Protein AF-A0A1F5RU85-F1 (afdb_monomer_lite)

Structure (mmCIF, N/CA/C/O backbone):
data_AF-A0A1F5RU85-F1
#
_entry.id   AF-A0A1F5RU85-F1
#
loop_
_atom_site.group_PDB
_atom_site.id
_atom_site.type_symbol
_atom_site.label_atom_id
_atom_site.label_alt_id
_atom_site.label_comp_id
_atom_site.label_asym_id
_atom_site.label_entity_id
_atom_site.label_seq_id
_atom_site.pdbx_PDB_ins_code
_atom_site.Cartn_x
_atom_site.Cartn_y
_atom_site.Cartn_z
_atom_site.occupancy
_atom_site.B_iso_or_equiv
_atom_site.auth_seq_id
_atom_site.auth_comp_id
_atom_site.auth_asym_id
_atom_site.auth_atom_id
_atom_site.pdbx_PDB_model_num
ATOM 1 N N . MET A 1 1 ? -5.938 -7.812 -24.903 1.00 64.25 1 MET A N 1
ATOM 2 C CA . MET A 1 1 ? -7.243 -7.364 -24.358 1.00 64.25 1 MET A CA 1
ATOM 3 C C . MET A 1 1 ? -7.534 -7.973 -22.987 1.00 64.25 1 MET A C 1
ATOM 5 O O . MET A 1 1 ? -7.753 -7.216 -22.052 1.00 64.25 1 MET A O 1
ATOM 9 N N . PHE A 1 2 ? -7.470 -9.304 -22.833 1.00 76.44 2 PHE A N 1
ATOM 10 C CA . PHE A 1 2 ? -7.681 -9.977 -21.540 1.00 76.44 2 PHE A CA 1
ATOM 11 C C . PHE A 1 2 ? -6.696 -9.520 -20.447 1.00 76.44 2 PHE A C 1
ATOM 13 O O . PHE A 1 2 ? -7.117 -9.164 -19.354 1.00 76.44 2 PHE A O 1
ATOM 20 N N . GLU A 1 3 ? -5.400 -9.417 -20.758 1.00 75.44 3 GLU A N 1
ATOM 21 C CA . GLU A 1 3 ? -4.391 -8.951 -19.791 1.00 75.44 3 GLU A CA 1
ATOM 22 C C . GLU A 1 3 ? -4.654 -7.514 -19.301 1.00 75.44 3 GLU A C 1
ATOM 24 O O . GLU A 1 3 ? -4.562 -7.224 -18.109 1.00 75.44 3 GLU A O 1
ATOM 29 N N . SER A 1 4 ? -5.040 -6.613 -20.209 1.00 78.94 4 SER A N 1
ATOM 30 C CA . SER A 1 4 ? -5.380 -5.223 -19.884 1.00 78.94 4 SER A CA 1
ATOM 31 C C . SER A 1 4 ? -6.606 -5.143 -18.972 1.00 78.94 4 SER A C 1
ATOM 33 O O . SER A 1 4 ? -6.593 -4.396 -17.997 1.00 78.94 4 SER A O 1
ATOM 35 N N . LEU A 1 5 ? -7.632 -5.957 -19.242 1.00 82.19 5 LEU A N 1
ATOM 36 C CA . LEU A 1 5 ? -8.813 -6.088 -18.385 1.00 82.19 5 LEU A CA 1
ATOM 37 C C . LEU A 1 5 ? -8.436 -6.586 -16.986 1.00 82.19 5 LEU A C 1
ATOM 39 O O . LEU A 1 5 ? -8.833 -5.974 -15.997 1.00 82.19 5 LEU A O 1
ATOM 43 N N . VAL A 1 6 ? -7.616 -7.633 -16.879 1.00 80.81 6 VAL A N 1
ATOM 44 C CA . VAL A 1 6 ? -7.168 -8.168 -15.581 1.00 80.81 6 VAL A CA 1
ATOM 45 C C . VAL A 1 6 ? -6.392 -7.117 -14.785 1.00 80.81 6 VAL A C 1
ATOM 47 O O . VAL A 1 6 ? -6.632 -6.959 -13.585 1.00 80.81 6 VAL A O 1
ATOM 50 N N . ARG A 1 7 ? -5.519 -6.337 -15.438 1.00 79.38 7 ARG A N 1
ATOM 51 C CA . ARG A 1 7 ? -4.785 -5.243 -14.780 1.00 79.38 7 ARG A CA 1
ATOM 52 C C . ARG A 1 7 ? -5.717 -4.150 -14.266 1.00 79.38 7 ARG A C 1
ATOM 54 O O . ARG A 1 7 ? -5.608 -3.779 -13.101 1.00 79.38 7 ARG A O 1
ATOM 61 N N . ILE A 1 8 ? -6.641 -3.664 -15.098 1.00 83.25 8 ILE A N 1
ATOM 62 C CA . ILE A 1 8 ? -7.602 -2.621 -14.702 1.00 83.25 8 ILE A CA 1
ATOM 63 C C . ILE A 1 8 ? -8.439 -3.104 -13.518 1.00 83.25 8 ILE A C 1
ATOM 65 O O . ILE A 1 8 ? -8.536 -2.411 -12.509 1.00 83.25 8 ILE A O 1
ATOM 69 N N . THR A 1 9 ? -8.979 -4.318 -13.608 1.00 83.88 9 THR A N 1
ATOM 70 C CA . THR A 1 9 ? -9.823 -4.888 -12.550 1.00 83.88 9 THR A CA 1
ATOM 71 C C . THR A 1 9 ? -9.045 -5.047 -11.242 1.00 83.88 9 THR A C 1
ATOM 73 O O . THR A 1 9 ? -9.557 -4.705 -10.180 1.00 83.88 9 THR A O 1
ATOM 76 N N . THR A 1 10 ? -7.781 -5.479 -11.315 1.00 81.56 10 THR A N 1
ATOM 77 C CA . THR A 1 10 ? -6.888 -5.566 -10.147 1.00 81.56 10 THR A CA 1
ATOM 78 C C . THR A 1 10 ? -6.647 -4.197 -9.512 1.00 81.56 10 THR A C 1
ATOM 80 O O . THR A 1 10 ? -6.731 -4.070 -8.294 1.00 81.56 10 THR A O 1
ATOM 83 N N . ILE A 1 11 ? -6.370 -3.165 -10.315 1.00 84.00 11 ILE A N 1
ATOM 84 C CA . ILE A 1 11 ? -6.109 -1.804 -9.818 1.00 84.00 11 ILE A CA 1
ATOM 85 C C . ILE A 1 11 ? -7.362 -1.223 -9.156 1.00 84.00 11 ILE A C 1
AT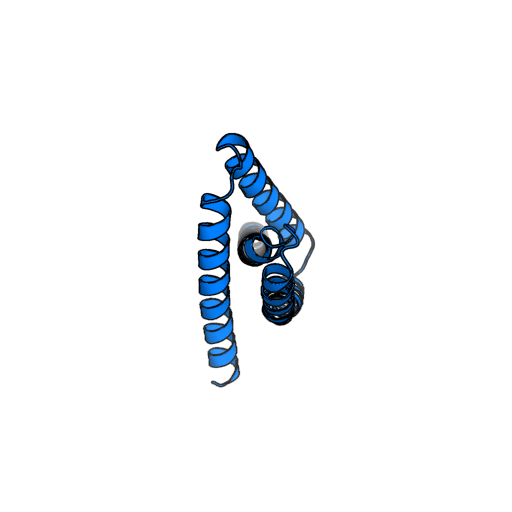OM 87 O O . ILE A 1 11 ? -7.287 -0.696 -8.046 1.00 84.00 11 ILE A O 1
ATOM 91 N N . VAL A 1 12 ? -8.521 -1.351 -9.807 1.00 86.81 12 VAL A N 1
ATOM 92 C CA . VAL A 1 12 ? -9.800 -0.878 -9.262 1.00 86.81 12 VAL A CA 1
ATOM 93 C C . VAL A 1 12 ? -10.134 -1.621 -7.967 1.00 86.81 12 VAL A C 1
ATOM 95 O O . VAL A 1 12 ? -10.443 -0.986 -6.959 1.00 86.81 12 VAL A O 1
ATOM 98 N N . GLY A 1 13 ? -10.004 -2.951 -7.957 1.00 84.31 13 GLY A N 1
ATOM 99 C CA . GLY A 1 13 ? -10.228 -3.774 -6.768 1.00 84.31 13 GLY A CA 1
ATOM 100 C C . GLY A 1 13 ? -9.300 -3.396 -5.613 1.00 84.31 13 GLY A C 1
ATOM 101 O O . GLY A 1 13 ? -9.764 -3.193 -4.492 1.00 84.31 13 GLY A O 1
ATOM 102 N N . ALA A 1 14 ? -8.010 -3.204 -5.889 1.00 83.50 14 ALA A N 1
ATOM 103 C CA . ALA A 1 14 ? -7.045 -2.723 -4.906 1.00 83.50 14 ALA A CA 1
ATOM 104 C C . ALA A 1 14 ? -7.416 -1.345 -4.344 1.00 83.50 14 ALA A C 1
ATOM 106 O O . ALA A 1 14 ? -7.319 -1.136 -3.137 1.00 83.50 14 ALA A O 1
ATOM 107 N N . GLY A 1 15 ? -7.895 -0.423 -5.185 1.00 85.56 15 GLY A N 1
ATOM 108 C CA . GLY A 1 15 ? -8.377 0.888 -4.743 1.00 85.56 15 GLY A CA 1
ATOM 109 C C . GLY A 1 15 ? -9.559 0.785 -3.775 1.00 85.56 15 GLY A C 1
ATOM 110 O O . GLY A 1 15 ? -9.578 1.456 -2.740 1.00 85.56 15 GLY A O 1
ATOM 111 N N . VAL A 1 16 ? -10.513 -0.106 -4.056 1.00 86.06 16 VAL A N 1
ATOM 112 C CA . VAL A 1 16 ? -11.660 -0.370 -3.169 1.00 86.06 16 VAL A CA 1
ATOM 113 C C . VAL A 1 16 ? -11.205 -0.978 -1.837 1.00 86.06 16 VAL A C 1
ATOM 115 O O . VAL A 1 16 ? -11.662 -0.544 -0.773 1.00 86.06 16 VAL A O 1
ATOM 118 N N . VAL A 1 17 ? -10.287 -1.949 -1.878 1.00 83.88 17 VAL A N 1
ATOM 119 C CA . VAL A 1 17 ? -9.706 -2.585 -0.681 1.00 83.88 17 VAL A CA 1
ATOM 120 C C . VAL A 1 17 ? -8.947 -1.561 0.163 1.00 83.88 17 VAL A C 1
ATOM 122 O O . VAL A 1 17 ? -9.168 -1.479 1.374 1.00 83.88 17 VAL A O 1
ATOM 125 N N . TRP A 1 18 ? -8.114 -0.731 -0.468 1.00 88.19 18 TRP A N 1
ATOM 126 C CA . TRP A 1 18 ? -7.372 0.337 0.198 1.00 88.19 18 TRP A CA 1
ATOM 127 C C . TRP A 1 18 ? -8.310 1.334 0.877 1.00 88.19 18 TRP A C 1
ATOM 129 O O . TRP A 1 18 ? -8.150 1.614 2.064 1.00 88.19 18 TRP A O 1
ATOM 139 N N . PHE A 1 19 ? -9.329 1.825 0.166 1.00 86.38 19 PHE A N 1
ATOM 140 C CA . PHE A 1 19 ? -10.267 2.811 0.704 1.00 86.38 19 PHE A CA 1
ATOM 141 C C . PHE A 1 19 ? -11.084 2.256 1.876 1.00 86.38 19 PHE A C 1
ATOM 143 O O . PHE A 1 19 ? -11.308 2.945 2.877 1.00 86.38 19 PHE A O 1
ATOM 150 N N . SER A 1 20 ? -11.497 0.992 1.778 1.00 83.00 20 SER A N 1
ATOM 151 C CA . SER A 1 20 ? -12.208 0.295 2.853 1.00 83.00 20 SER A CA 1
ATOM 152 C C . SER A 1 20 ? -11.326 0.142 4.094 1.00 83.00 20 SER A C 1
ATOM 154 O O . SER A 1 20 ? -11.754 0.491 5.197 1.00 83.00 20 SER A O 1
ATOM 156 N N . GLY A 1 21 ? -10.072 -0.288 3.914 1.00 83.12 21 GLY A N 1
ATOM 157 C CA . GLY A 1 21 ? -9.089 -0.371 4.995 1.00 83.12 21 GLY A CA 1
ATOM 158 C C . GLY A 1 21 ? -8.777 0.995 5.610 1.00 83.12 21 GLY A C 1
ATOM 159 O O . GLY A 1 21 ? -8.711 1.122 6.831 1.00 83.12 21 GLY A O 1
ATOM 160 N N . PHE A 1 22 ? -8.673 2.045 4.790 1.00 86.44 22 PHE A N 1
ATOM 161 C CA . PHE A 1 22 ? -8.386 3.405 5.244 1.00 86.44 22 PHE A CA 1
ATOM 162 C C . PHE A 1 22 ? -9.517 3.957 6.114 1.00 86.44 22 PHE A C 1
ATOM 164 O O . PHE A 1 22 ? -9.267 4.515 7.183 1.00 86.44 22 PHE A O 1
ATOM 171 N N . ARG A 1 23 ? -10.779 3.745 5.718 1.00 85.31 23 ARG A N 1
ATOM 172 C CA . ARG A 1 23 ? -11.942 4.126 6.536 1.00 85.31 23 ARG A CA 1
ATOM 173 C C . ARG A 1 23 ? -11.933 3.449 7.904 1.00 85.31 23 ARG A C 1
ATOM 175 O O . ARG A 1 23 ? -12.277 4.089 8.896 1.00 85.31 23 ARG A O 1
ATOM 182 N N . LEU A 1 24 ? -11.540 2.179 7.970 1.00 82.44 24 LEU A N 1
ATOM 183 C CA . LEU A 1 24 ? -11.440 1.444 9.232 1.00 82.44 24 LEU A CA 1
ATOM 184 C C . LEU A 1 24 ? -10.259 1.929 10.074 1.00 82.44 24 LEU A C 1
ATOM 186 O O . LEU A 1 24 ? -10.423 2.171 11.268 1.00 82.44 24 LEU A O 1
ATOM 190 N N . PHE A 1 25 ? -9.114 2.191 9.448 1.00 84.44 25 PHE A N 1
ATOM 191 C CA . PHE A 1 25 ? -7.961 2.800 10.103 1.00 84.44 25 PHE A CA 1
ATOM 192 C C . PHE A 1 25 ? -8.302 4.166 10.718 1.00 84.44 25 PHE A C 1
ATOM 194 O O . PHE A 1 25 ? -7.960 4.430 11.872 1.00 84.44 25 PHE A O 1
ATOM 201 N N . LEU A 1 26 ? -9.053 5.013 10.007 1.00 85.12 26 LEU A N 1
ATOM 202 C CA . LEU A 1 26 ? -9.511 6.303 10.528 1.00 85.12 26 LEU A CA 1
ATOM 203 C C . LEU A 1 26 ? -10.454 6.169 11.729 1.00 85.12 26 LEU A C 1
ATOM 205 O O . LEU A 1 26 ? -10.409 7.023 12.615 1.00 85.12 26 LEU A O 1
ATOM 209 N N . ARG A 1 27 ? -11.265 5.109 11.780 1.00 84.25 27 ARG A N 1
ATOM 210 C CA . ARG A 1 27 ? -12.186 4.817 12.891 1.00 84.25 27 ARG A CA 1
ATOM 211 C C . ARG A 1 27 ? -11.526 4.127 14.083 1.00 84.25 27 ARG A C 1
ATOM 213 O O . ARG A 1 27 ? -12.178 3.994 15.107 1.00 84.25 27 ARG A O 1
ATOM 220 N N . SER A 1 28 ? -10.274 3.686 13.965 1.00 80.00 28 SER A N 1
ATOM 221 C CA . SER A 1 28 ? -9.553 3.081 15.090 1.00 80.00 28 SER A CA 1
ATOM 222 C C . SER A 1 28 ? -9.352 4.081 16.234 1.00 80.00 28 SER A C 1
ATOM 224 O O . SER A 1 28 ? -9.164 5.278 15.989 1.00 80.00 28 SER A O 1
ATOM 226 N N . ASP A 1 29 ? -9.277 3.579 17.466 1.00 84.19 29 ASP A N 1
ATOM 227 C CA . ASP A 1 29 ? -9.032 4.371 18.686 1.00 84.19 29 ASP A CA 1
ATOM 228 C C . ASP A 1 29 ? -7.586 4.898 18.803 1.00 84.19 29 ASP A C 1
ATOM 230 O O . ASP A 1 29 ? -7.141 5.368 19.851 1.00 84.19 29 ASP A O 1
ATOM 234 N N . LEU A 1 30 ? -6.809 4.835 17.718 1.00 81.00 30 LEU A N 1
ATOM 235 C CA . LEU A 1 30 ? -5.465 5.394 17.670 1.00 81.00 30 LEU A CA 1
ATOM 236 C C . LEU A 1 30 ? -5.509 6.927 17.698 1.00 81.00 30 LEU A C 1
ATOM 238 O O . LEU A 1 30 ? -6.280 7.570 16.977 1.00 81.00 30 LEU A O 1
ATOM 242 N N . SER A 1 31 ? -4.597 7.524 18.469 1.00 88.25 31 SER A N 1
ATOM 243 C CA . SER A 1 31 ? -4.3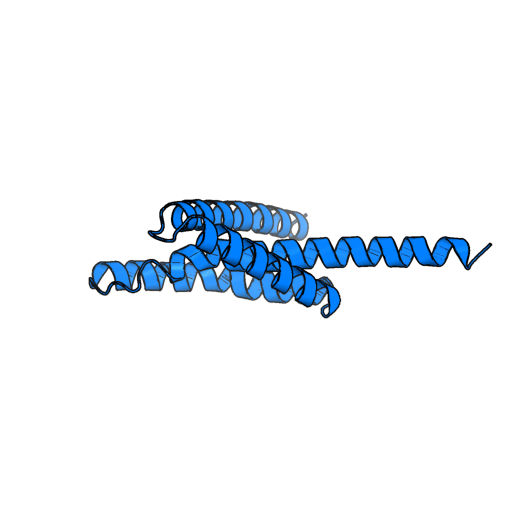94 8.972 18.463 1.00 88.25 31 SER A CA 1
ATOM 244 C C . SER A 1 31 ? -3.973 9.466 17.076 1.00 88.25 31 SER A C 1
ATOM 246 O O . SER A 1 31 ? -3.343 8.744 16.295 1.00 88.25 31 SER A O 1
ATOM 248 N N . ARG A 1 32 ? -4.281 10.732 16.765 1.00 87.38 32 ARG A N 1
ATOM 249 C CA . ARG A 1 32 ? -3.931 11.348 15.474 1.00 87.38 32 ARG A CA 1
ATOM 250 C C . ARG A 1 32 ? -2.436 11.219 15.165 1.00 87.38 32 ARG A C 1
ATOM 252 O O . ARG A 1 32 ? -2.081 10.841 14.054 1.00 87.38 32 ARG A O 1
ATOM 259 N N . THR A 1 33 ? -1.578 11.454 16.157 1.00 89.50 33 THR A N 1
ATOM 260 C CA . THR A 1 33 ? -0.120 11.318 16.023 1.00 89.50 33 THR A CA 1
ATOM 261 C C . THR A 1 33 ? 0.288 9.895 15.653 1.00 89.50 33 THR A C 1
ATOM 263 O O . THR A 1 33 ? 1.104 9.714 14.755 1.00 89.50 33 THR A O 1
ATOM 266 N N . ARG A 1 34 ? -0.318 8.873 16.275 1.00 82.38 34 ARG A N 1
ATOM 267 C CA . ARG A 1 34 ? -0.047 7.468 15.934 1.00 82.38 34 ARG A CA 1
ATOM 268 C C . ARG A 1 34 ? -0.520 7.123 14.525 1.00 82.38 34 ARG A C 1
ATOM 270 O O . ARG A 1 34 ? 0.206 6.446 13.808 1.00 82.38 34 ARG A O 1
ATOM 277 N N . LYS A 1 35 ? -1.684 7.627 14.098 1.00 85.81 35 LYS A N 1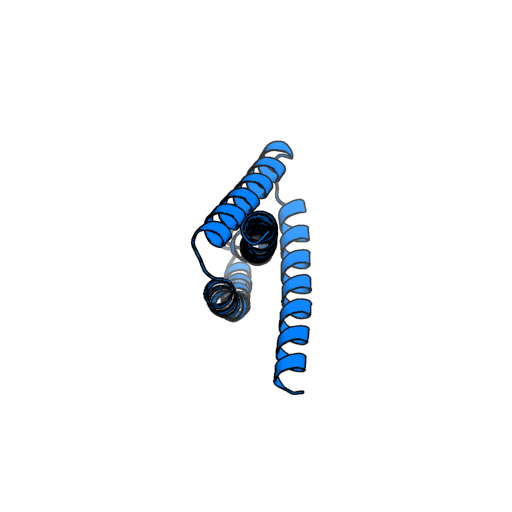
ATOM 278 C CA . LYS A 1 35 ? -2.196 7.404 12.734 1.00 85.81 35 LYS A CA 1
ATOM 279 C C . LYS A 1 35 ? -1.265 7.989 11.667 1.00 85.81 35 LYS A C 1
ATOM 281 O O . LYS A 1 35 ? -0.943 7.318 10.685 1.00 85.81 35 LYS A O 1
ATOM 286 N N . VAL A 1 36 ? -0.803 9.222 11.882 1.00 89.25 36 VAL A N 1
ATOM 287 C CA . VAL A 1 36 ? 0.156 9.890 10.988 1.00 89.25 36 VAL A CA 1
ATOM 288 C C . VAL A 1 36 ? 1.495 9.156 10.991 1.00 89.25 36 VAL A C 1
ATOM 290 O O . VAL A 1 36 ? 2.003 8.837 9.920 1.00 89.25 36 VAL A O 1
ATOM 293 N N . GLY A 1 37 ? 2.027 8.826 12.172 1.00 88.12 37 GLY A N 1
ATOM 294 C CA . GLY A 1 37 ? 3.288 8.095 12.306 1.00 88.12 37 GLY A CA 1
ATOM 295 C C . GLY A 1 37 ? 3.258 6.734 11.611 1.00 88.12 37 GLY A C 1
ATOM 296 O O . GLY A 1 37 ? 4.186 6.402 10.880 1.00 88.12 37 GLY A O 1
ATOM 297 N N . TRP A 1 38 ? 2.164 5.983 11.755 1.00 89.25 38 TRP A N 1
ATOM 298 C CA . TRP A 1 38 ? 1.987 4.698 11.076 1.00 89.25 38 TRP A CA 1
ATOM 299 C C . TRP A 1 38 ? 1.921 4.852 9.557 1.00 89.25 38 TRP A C 1
ATOM 301 O O . TRP A 1 38 ? 2.598 4.137 8.828 1.00 89.25 38 TRP A O 1
ATOM 311 N N . THR A 1 39 ? 1.168 5.840 9.067 1.00 88.62 39 THR A N 1
ATOM 312 C CA . THR A 1 39 ? 1.082 6.111 7.625 1.00 88.62 39 THR A CA 1
ATOM 313 C C . THR A 1 39 ? 2.448 6.495 7.053 1.00 88.62 39 THR A C 1
ATOM 315 O O . THR A 1 39 ? 2.851 5.965 6.020 1.00 88.62 39 THR A O 1
ATOM 318 N N . ALA A 1 40 ? 3.195 7.362 7.743 1.00 90.38 40 ALA A N 1
ATOM 319 C CA . ALA A 1 40 ? 4.549 7.744 7.346 1.00 90.38 40 ALA A CA 1
ATOM 320 C C . ALA A 1 40 ? 5.501 6.537 7.330 1.00 90.38 40 ALA A C 1
ATOM 322 O O . ALA A 1 40 ? 6.267 6.366 6.384 1.00 90.38 40 ALA A O 1
ATOM 323 N N . PHE A 1 41 ? 5.411 5.662 8.334 1.00 91.44 41 PHE A N 1
ATOM 324 C CA . PHE A 1 41 ? 6.185 4.424 8.395 1.00 91.44 41 PHE A CA 1
ATOM 325 C C . PHE A 1 41 ? 5.899 3.494 7.204 1.00 91.44 41 PHE A C 1
ATOM 327 O O . PHE A 1 41 ? 6.837 3.026 6.559 1.00 91.44 41 PHE A O 1
ATOM 334 N N . LEU A 1 42 ? 4.627 3.288 6.845 1.00 91.81 42 LEU A N 1
ATOM 335 C CA . LEU A 1 42 ? 4.240 2.484 5.675 1.00 91.81 42 LEU A CA 1
ATOM 336 C C . LEU A 1 42 ? 4.790 3.067 4.366 1.00 91.81 42 LEU A C 1
ATOM 338 O O . LEU A 1 42 ? 5.262 2.322 3.506 1.00 91.81 42 LEU A O 1
ATOM 342 N N . VAL A 1 43 ? 4.766 4.395 4.223 1.00 91.19 43 VAL A N 1
ATOM 343 C CA . VAL A 1 43 ? 5.351 5.091 3.067 1.00 91.19 43 VAL A CA 1
ATOM 344 C C . VAL A 1 43 ? 6.860 4.848 3.002 1.00 91.19 43 VAL A C 1
ATOM 346 O O . VAL A 1 43 ? 7.369 4.482 1.945 1.00 91.19 43 VAL A O 1
ATOM 349 N N . LEU A 1 44 ? 7.581 4.980 4.119 1.00 91.88 44 LEU A N 1
ATOM 350 C CA . LEU A 1 44 ? 9.026 4.730 4.161 1.00 91.88 44 LEU A CA 1
ATOM 351 C C . LEU A 1 44 ? 9.376 3.283 3.789 1.00 91.88 44 LEU A C 1
ATOM 353 O O . LEU A 1 44 ? 10.295 3.065 2.997 1.00 91.88 44 LEU A O 1
ATOM 357 N N . ILE A 1 45 ? 8.616 2.302 4.288 1.00 91.31 45 ILE A N 1
ATOM 358 C CA . ILE A 1 45 ? 8.772 0.897 3.882 1.00 91.31 45 ILE A CA 1
ATOM 359 C C . ILE A 1 45 ? 8.557 0.750 2.375 1.00 91.31 45 ILE A C 1
ATOM 361 O O . ILE A 1 45 ? 9.376 0.126 1.701 1.00 91.31 45 ILE A O 1
ATOM 365 N N . GLY A 1 46 ? 7.481 1.330 1.836 1.00 90.38 46 GLY A N 1
ATOM 366 C CA . GLY A 1 46 ? 7.191 1.283 0.404 1.00 90.38 46 GLY A CA 1
ATOM 367 C C . GLY A 1 46 ? 8.333 1.855 -0.436 1.00 90.38 46 GLY A C 1
ATOM 368 O O . GLY A 1 46 ? 8.761 1.228 -1.405 1.00 90.38 46 GLY A O 1
ATOM 369 N N . ILE A 1 47 ? 8.896 2.996 -0.030 1.00 89.44 47 ILE A N 1
ATOM 370 C CA . ILE A 1 47 ? 10.068 3.587 -0.691 1.00 89.44 47 ILE A CA 1
ATOM 371 C C . ILE A 1 47 ? 11.239 2.601 -0.670 1.00 89.44 47 ILE A C 1
ATOM 373 O O . ILE A 1 47 ? 11.787 2.307 -1.731 1.00 89.44 47 ILE A O 1
ATOM 377 N N . GLY A 1 48 ? 11.575 2.042 0.497 1.00 87.19 48 GLY A N 1
ATOM 378 C CA . GLY A 1 48 ? 12.657 1.063 0.634 1.00 87.19 48 GLY A CA 1
ATOM 379 C C . GLY A 1 48 ? 12.470 -0.163 -0.265 1.00 87.19 48 GLY A C 1
ATOM 380 O O . GLY A 1 48 ? 13.403 -0.582 -0.949 1.00 87.19 48 GLY A O 1
ATOM 381 N N . ILE A 1 49 ? 11.249 -0.696 -0.350 1.00 88.88 49 ILE A N 1
ATOM 382 C CA . ILE A 1 49 ? 10.929 -1.813 -1.249 1.00 88.88 49 ILE A CA 1
ATOM 383 C C . ILE A 1 49 ? 11.132 -1.421 -2.716 1.00 88.88 49 ILE A C 1
ATOM 385 O O . ILE A 1 49 ? 11.726 -2.196 -3.463 1.00 88.88 49 ILE A O 1
ATOM 389 N N . GLY A 1 50 ? 10.669 -0.242 -3.142 1.00 84.25 50 GLY A N 1
ATOM 390 C CA . GLY A 1 50 ? 10.826 0.216 -4.528 1.00 84.25 50 GLY A CA 1
ATOM 391 C C . GLY A 1 50 ? 12.266 0.575 -4.917 1.00 84.25 50 GLY A C 1
ATOM 392 O O . GLY A 1 50 ? 12.613 0.527 -6.097 1.00 84.25 50 GLY A O 1
ATOM 393 N N . VAL A 1 51 ? 13.127 0.877 -3.940 1.00 85.88 51 VAL A N 1
ATOM 394 C CA . VAL A 1 51 ? 14.578 1.008 -4.154 1.00 85.88 51 VAL A CA 1
ATOM 395 C C . VAL A 1 51 ? 15.206 -0.360 -4.435 1.00 85.88 51 VAL A C 1
ATOM 397 O O . VAL A 1 51 ? 15.991 -0.491 -5.373 1.00 85.88 51 VAL A O 1
ATOM 400 N N . 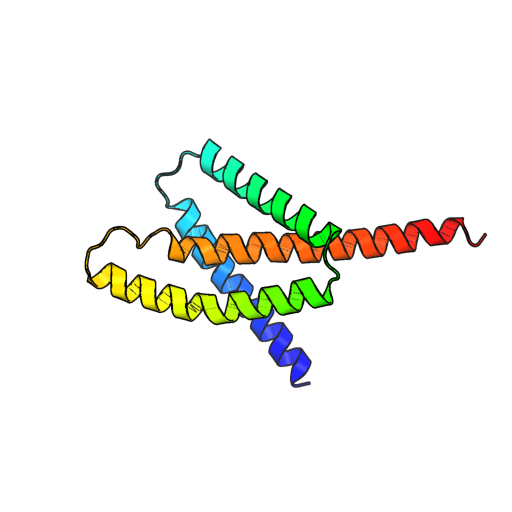VAL A 1 52 ? 14.850 -1.377 -3.645 1.00 86.88 52 VAL A N 1
ATOM 401 C CA . VAL A 1 52 ? 15.506 -2.695 -3.672 1.00 86.88 52 VAL A CA 1
ATOM 402 C C . VAL A 1 52 ? 14.957 -3.608 -4.770 1.00 86.88 52 VAL A C 1
ATOM 404 O O . VAL A 1 52 ? 15.714 -4.360 -5.382 1.00 86.88 52 VAL A O 1
ATOM 407 N N . LEU A 1 53 ? 13.646 -3.584 -5.022 1.00 84.69 53 LEU A N 1
ATOM 408 C CA . LEU A 1 53 ? 12.994 -4.540 -5.916 1.00 84.69 53 LEU A CA 1
ATOM 409 C C . LEU A 1 53 ? 12.706 -3.947 -7.303 1.00 84.69 53 LEU A C 1
ATOM 411 O O . LEU A 1 53 ? 12.239 -2.812 -7.418 1.00 84.69 53 LEU A O 1
ATOM 415 N N . PRO A 1 54 ? 12.888 -4.731 -8.382 1.00 85.38 54 PRO A N 1
ATOM 416 C CA . PRO A 1 54 ? 12.414 -4.344 -9.703 1.00 85.38 54 PRO A CA 1
ATOM 417 C C . PRO A 1 54 ? 10.879 -4.348 -9.756 1.00 85.38 54 PRO A C 1
ATOM 419 O O . PRO A 1 54 ? 10.211 -5.099 -9.041 1.00 85.38 54 PRO A O 1
ATOM 422 N N . LEU A 1 55 ? 10.313 -3.546 -10.663 1.00 81.75 55 LEU A N 1
ATOM 423 C CA . LEU A 1 55 ? 8.863 -3.335 -10.776 1.00 81.75 55 LEU A CA 1
ATOM 424 C C . LEU A 1 55 ? 8.083 -4.644 -10.995 1.00 81.75 55 LEU A C 1
ATOM 426 O O . LEU A 1 55 ? 7.000 -4.814 -10.440 1.00 81.75 55 LEU A O 1
ATOM 430 N N . SER A 1 56 ? 8.652 -5.595 -11.744 1.00 82.06 56 SER A N 1
ATOM 431 C CA . SER A 1 56 ? 8.055 -6.919 -11.954 1.00 82.06 56 SER A CA 1
ATOM 432 C C . SER A 1 56 ? 7.890 -7.696 -10.646 1.00 82.06 56 SER A C 1
ATOM 434 O O . SER A 1 56 ? 6.841 -8.288 -10.416 1.00 82.06 56 SER A O 1
ATOM 436 N N . GLN A 1 57 ? 8.878 -7.646 -9.749 1.00 85.44 57 GLN A N 1
ATOM 437 C CA . GLN A 1 57 ? 8.795 -8.307 -8.447 1.00 85.44 57 GLN A CA 1
ATOM 438 C C . GLN A 1 57 ? 7.844 -7.587 -7.491 1.00 85.44 57 GLN A C 1
ATOM 440 O O . GLN A 1 57 ? 7.137 -8.257 -6.737 1.00 85.44 57 GLN A O 1
ATOM 445 N N . VAL A 1 58 ? 7.792 -6.250 -7.529 1.00 85.50 58 VAL A N 1
ATOM 446 C CA . VAL A 1 58 ? 6.795 -5.470 -6.774 1.00 85.50 58 VAL A CA 1
ATOM 447 C C . VAL A 1 58 ? 5.388 -5.906 -7.182 1.00 85.50 58 VAL A C 1
ATOM 449 O O . VAL A 1 58 ? 4.564 -6.201 -6.319 1.00 85.50 58 VAL A O 1
ATOM 452 N N . TRP A 1 59 ? 5.143 -6.039 -8.487 1.00 81.88 59 TRP A N 1
ATOM 453 C CA . TRP A 1 59 ? 3.854 -6.466 -9.022 1.00 81.88 59 TRP A CA 1
ATOM 454 C C . TRP A 1 59 ? 3.495 -7.904 -8.633 1.00 81.88 59 TRP A C 1
ATOM 456 O O . TRP A 1 59 ? 2.405 -8.143 -8.116 1.00 81.88 59 TRP A O 1
ATOM 466 N N . THR A 1 60 ? 4.414 -8.860 -8.798 1.00 85.50 60 THR A N 1
ATOM 467 C CA . THR A 1 60 ? 4.167 -10.265 -8.431 1.00 85.50 60 THR A CA 1
ATOM 468 C C . THR A 1 60 ? 3.871 -10.422 -6.939 1.00 85.50 60 THR A C 1
ATOM 470 O O . THR A 1 60 ? 2.935 -11.128 -6.564 1.00 85.50 60 THR A O 1
ATOM 473 N N . LYS A 1 61 ? 4.628 -9.737 -6.073 1.00 85.69 61 LYS A N 1
ATOM 474 C CA . LYS A 1 61 ? 4.411 -9.780 -4.618 1.00 85.69 61 LYS A CA 1
ATOM 475 C C . LYS A 1 61 ? 3.105 -9.092 -4.213 1.00 85.69 61 LYS A C 1
ATOM 477 O O . LYS A 1 61 ? 2.405 -9.597 -3.338 1.00 85.69 61 LYS A O 1
ATOM 482 N N . PHE A 1 62 ? 2.755 -7.988 -4.871 1.00 84.44 62 PHE A N 1
ATOM 483 C CA . PHE A 1 62 ? 1.479 -7.312 -4.659 1.00 84.44 62 PHE A CA 1
ATOM 484 C C . PHE A 1 62 ? 0.292 -8.209 -5.024 1.00 84.44 62 PHE A C 1
ATOM 486 O O . PHE A 1 62 ? -0.630 -8.353 -4.225 1.00 84.44 62 PHE A O 1
ATOM 493 N N . LEU A 1 63 ? 0.342 -8.864 -6.189 1.00 81.69 63 LEU A N 1
ATOM 494 C CA . LEU A 1 63 ? -0.695 -9.798 -6.630 1.00 81.69 63 LEU A CA 1
ATOM 495 C C . LEU A 1 63 ? -0.862 -10.974 -5.664 1.00 81.69 63 LEU A C 1
ATOM 497 O O . LEU A 1 63 ? -1.983 -11.355 -5.341 1.00 81.69 63 LEU A O 1
ATOM 501 N N . LEU A 1 64 ? 0.240 -11.529 -5.162 1.00 83.00 64 LEU A N 1
ATOM 502 C CA . LEU A 1 64 ? 0.176 -12.610 -4.184 1.00 83.00 64 LEU A CA 1
ATOM 503 C C . LEU A 1 64 ? -0.565 -12.165 -2.911 1.00 83.00 64 LEU A C 1
ATOM 505 O O . LEU A 1 64 ? -1.470 -12.851 -2.441 1.00 83.00 64 LEU A O 1
ATOM 509 N N . LEU A 1 65 ? -0.228 -10.989 -2.380 1.00 80.19 65 LEU A N 1
ATOM 510 C CA . LEU A 1 65 ? -0.840 -10.478 -1.153 1.00 80.19 65 LEU A CA 1
ATOM 511 C C . LEU A 1 65 ? -2.296 -10.037 -1.351 1.00 80.19 65 LEU A C 1
ATOM 513 O O . LEU A 1 65 ? -3.126 -10.315 -0.485 1.00 80.19 65 LEU A O 1
ATOM 517 N N . ILE A 1 66 ? -2.635 -9.406 -2.482 1.00 76.94 66 ILE A N 1
ATOM 518 C CA . ILE A 1 66 ? -4.011 -8.967 -2.772 1.00 76.94 66 ILE A CA 1
ATOM 519 C C . ILE A 1 66 ? -4.967 -10.154 -2.944 1.00 76.94 66 ILE A C 1
ATOM 521 O O . ILE A 1 66 ? -6.141 -10.032 -2.613 1.00 76.94 66 ILE A O 1
ATOM 525 N N . VAL A 1 67 ? -4.477 -11.309 -3.406 1.00 77.81 67 VAL A N 1
ATOM 526 C CA . VAL A 1 67 ? -5.277 -12.540 -3.535 1.00 77.81 67 VAL A CA 1
ATOM 527 C C . VAL A 1 67 ? -5.497 -13.221 -2.181 1.00 77.81 67 VAL A C 1
ATOM 529 O O . VAL A 1 67 ? -6.557 -13.799 -1.948 1.00 77.81 67 VAL A O 1
ATOM 532 N N . ILE A 1 68 ? -4.531 -13.127 -1.264 1.00 77.12 68 ILE A N 1
ATOM 533 C CA . ILE A 1 68 ? -4.629 -13.719 0.081 1.00 77.12 68 ILE A CA 1
ATOM 534 C C . ILE A 1 68 ? -5.490 -12.850 1.017 1.00 77.12 68 ILE A C 1
ATOM 536 O O . ILE A 1 68 ? -6.181 -13.370 1.895 1.00 77.12 68 ILE A O 1
ATOM 540 N N . LEU A 1 69 ? -5.498 -11.531 0.812 1.00 74.19 69 LEU A N 1
ATOM 541 C CA . LEU A 1 69 ? -6.244 -10.554 1.615 1.00 74.19 69 LEU A CA 1
ATOM 542 C C . LEU A 1 69 ? -7.744 -10.883 1.788 1.00 74.19 69 LEU A C 1
ATOM 544 O O . LEU A 1 69 ? -8.214 -10.837 2.923 1.00 74.19 69 LEU A O 1
ATOM 548 N N . PRO A 1 70 ? -8.508 -11.257 0.741 1.00 68.44 70 PRO A N 1
ATOM 549 C CA . PRO A 1 70 ? -9.897 -11.694 0.879 1.00 68.44 70 PRO A CA 1
ATOM 550 C C . PRO A 1 70 ? -10.069 -12.929 1.766 1.00 68.44 70 PRO A C 1
ATOM 552 O O . PRO A 1 70 ? -11.008 -12.979 2.556 1.00 68.44 70 PRO A O 1
ATOM 555 N N . ALA A 1 71 ? -9.164 -13.909 1.670 1.00 73.12 71 ALA A N 1
ATOM 556 C CA . ALA A 1 71 ? -9.214 -15.115 2.495 1.00 73.12 71 ALA A CA 1
ATOM 557 C C . ALA A 1 71 ? -8.948 -14.790 3.974 1.00 73.12 71 ALA A C 1
ATOM 559 O O . ALA A 1 71 ? -9.663 -15.268 4.855 1.00 73.12 71 ALA A O 1
ATOM 560 N N . LEU A 1 72 ? -7.979 -13.908 4.242 1.00 69.56 72 LEU A N 1
ATOM 561 C CA . LEU A 1 72 ? -7.723 -13.388 5.587 1.00 69.56 72 LEU A CA 1
ATOM 562 C C . LEU A 1 72 ? -8.911 -12.569 6.106 1.00 69.56 72 LEU A C 1
ATOM 564 O O . LEU A 1 72 ? -9.328 -12.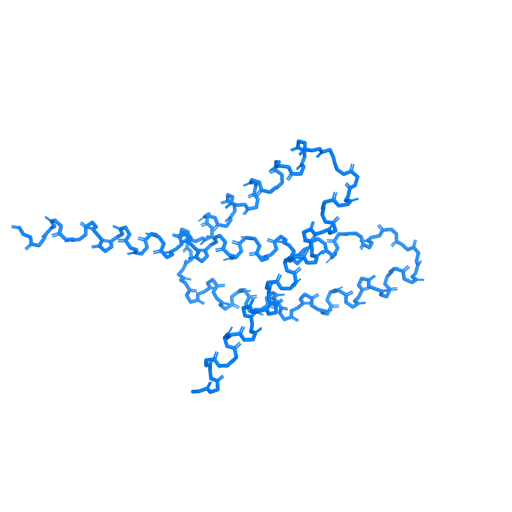751 7.246 1.00 69.56 72 LEU A O 1
ATOM 568 N N . GLY A 1 73 ? -9.510 -11.728 5.261 1.00 67.31 73 GLY A N 1
ATOM 569 C CA . GLY A 1 73 ? -10.716 -10.971 5.593 1.00 67.31 73 GLY A CA 1
ATOM 570 C C . GLY A 1 73 ? -11.918 -11.868 5.908 1.00 67.31 73 GLY A C 1
ATOM 571 O O . GLY A 1 73 ? -12.677 -11.576 6.828 1.00 67.31 73 GLY A O 1
ATOM 572 N N . LEU A 1 74 ? -12.079 -12.993 5.204 1.00 69.50 74 LEU A N 1
ATOM 573 C CA . LEU A 1 74 ? -13.122 -13.977 5.501 1.00 69.50 74 LEU A CA 1
ATOM 574 C C . LEU A 1 74 ? -12.876 -14.657 6.856 1.00 69.50 74 LEU A C 1
ATOM 576 O O . LEU A 1 74 ? -13.799 -14.774 7.663 1.00 69.50 74 LEU A O 1
ATOM 580 N N . ALA A 1 75 ? -11.631 -15.059 7.127 1.00 70.25 75 ALA A N 1
ATOM 581 C CA . ALA A 1 75 ? -11.240 -15.615 8.420 1.00 70.25 75 ALA A CA 1
ATOM 582 C C . ALA A 1 75 ? -11.490 -14.614 9.563 1.00 70.25 75 ALA A C 1
ATOM 584 O O . ALA A 1 75 ? -11.990 -15.000 10.618 1.00 70.25 75 ALA A O 1
ATOM 585 N N . ASP A 1 76 ? -11.242 -13.324 9.330 1.00 69.69 76 ASP A N 1
ATOM 586 C CA . ASP A 1 76 ? -11.530 -12.243 10.276 1.00 69.69 76 ASP A CA 1
ATOM 587 C C . ASP A 1 76 ? -13.030 -12.099 10.573 1.00 69.69 76 ASP A C 1
ATOM 589 O O . ASP A 1 76 ? -13.431 -11.981 11.730 1.00 69.69 76 ASP A O 1
ATOM 593 N N . VAL A 1 77 ? -13.887 -12.191 9.549 1.00 67.44 77 VAL A N 1
ATOM 594 C CA . VAL A 1 77 ? -15.353 -12.173 9.716 1.00 67.44 77 VAL A CA 1
ATOM 595 C C . VAL A 1 77 ? -15.851 -13.381 10.512 1.00 67.44 77 VAL A C 1
ATOM 597 O O . VAL A 1 77 ? -16.776 -13.260 11.321 1.00 67.44 77 VAL A O 1
ATOM 600 N N . LEU A 1 78 ? -15.236 -14.547 10.327 1.00 69.94 78 LEU A N 1
ATOM 601 C CA . LEU A 1 78 ? -15.549 -15.738 11.117 1.00 69.94 78 LEU A CA 1
ATOM 602 C C . LEU A 1 78 ? -15.066 -15.593 12.569 1.00 69.94 78 LEU A C 1
ATOM 604 O O . LEU A 1 78 ? -15.798 -15.939 13.497 1.00 69.94 78 LEU A O 1
ATOM 608 N N . LEU A 1 79 ? -13.886 -15.007 12.787 1.00 64.12 79 LEU A N 1
ATOM 609 C CA . LEU A 1 79 ? -13.363 -14.709 14.123 1.00 64.12 79 LEU A CA 1
ATOM 610 C C . LEU A 1 79 ? -14.191 -13.638 14.847 1.00 64.12 79 LEU A C 1
ATOM 612 O O . LEU A 1 79 ? -14.417 -13.759 16.050 1.00 64.12 79 LEU A O 1
ATOM 616 N N . LEU A 1 80 ? -14.730 -12.650 14.131 1.00 64.88 80 LEU A N 1
ATOM 617 C CA . LEU A 1 80 ? -15.691 -11.676 14.659 1.00 64.88 80 LEU A CA 1
ATOM 618 C C . LEU A 1 80 ? -16.928 -12.338 15.251 1.00 64.88 80 LEU A C 1
ATOM 620 O O . LEU A 1 80 ? -17.354 -11.982 16.348 1.00 64.88 80 LEU A O 1
ATOM 624 N N . ARG A 1 81 ? -17.480 -13.330 14.544 1.00 66.44 81 ARG A N 1
ATOM 625 C CA . ARG A 1 81 ? -18.623 -14.113 15.035 1.00 66.44 81 ARG A CA 1
ATOM 626 C C . ARG A 1 81 ? -18.284 -14.913 16.295 1.00 66.44 81 ARG A C 1
ATOM 628 O O . ARG A 1 81 ? -19.189 -15.240 17.050 1.00 66.44 81 ARG A O 1
ATOM 635 N N . SER A 1 82 ? -17.001 -15.183 16.547 1.00 65.50 82 SER A N 1
ATOM 636 C CA . SER A 1 82 ? -16.527 -15.857 17.763 1.00 65.50 82 SER A CA 1
ATOM 637 C C . SER A 1 82 ? -16.328 -14.925 18.970 1.00 65.50 82 SER A C 1
ATOM 639 O O . SER A 1 82 ? -15.959 -15.398 20.042 1.00 65.50 82 SER A O 1
ATOM 641 N N . GLY A 1 83 ? -16.535 -13.608 18.818 1.00 61.03 83 GLY A N 1
ATOM 642 C CA . GLY A 1 83 ? -16.405 -12.630 19.909 1.00 61.03 83 GLY A CA 1
ATOM 643 C C . GLY A 1 83 ? -14.964 -12.349 20.359 1.00 61.03 83 GLY A C 1
ATOM 644 O O . GLY A 1 83 ? -14.745 -11.620 21.325 1.00 61.03 83 GLY A O 1
ATOM 645 N N . ARG A 1 84 ? -13.958 -12.900 19.671 1.00 58.50 84 ARG A N 1
ATOM 646 C CA . ARG A 1 84 ? -12.541 -12.668 19.976 1.00 58.50 84 ARG A CA 1
ATOM 647 C C . ARG A 1 84 ? -12.105 -11.349 19.330 1.00 58.50 84 ARG A C 1
ATOM 649 O O . ARG A 1 84 ? -12.117 -11.229 18.109 1.00 58.50 84 ARG A O 1
ATOM 656 N N . GLY A 1 85 ? -11.713 -10.359 20.135 1.00 55.94 85 GLY A N 1
ATOM 657 C CA . GLY A 1 85 ? -11.381 -8.974 19.740 1.00 55.94 85 GLY A CA 1
ATOM 658 C C . GLY A 1 85 ? -10.216 -8.763 18.750 1.00 55.94 85 GLY A C 1
ATOM 659 O O . GLY A 1 85 ? -9.711 -7.652 18.637 1.00 55.94 85 GLY A O 1
ATOM 660 N N . LEU A 1 86 ? -9.793 -9.788 18.006 1.00 54.09 86 LEU A N 1
ATOM 661 C CA . LEU A 1 86 ? -8.742 -9.739 16.976 1.00 54.09 86 LEU A CA 1
ATOM 662 C C . LEU A 1 86 ? -9.183 -9.032 15.678 1.00 54.09 86 LEU A C 1
ATOM 664 O O . LEU A 1 86 ? -8.362 -8.703 14.827 1.00 54.09 86 LEU A O 1
ATOM 668 N N . SER A 1 87 ? -10.477 -8.745 15.562 1.00 51.53 87 SER A N 1
ATOM 669 C CA . SER A 1 87 ? -11.155 -8.361 14.322 1.00 51.53 87 SER A CA 1
ATOM 670 C C . SER A 1 87 ? -10.761 -7.054 13.629 1.00 51.53 87 SER A C 1
ATOM 672 O O . SER A 1 87 ? -11.259 -6.729 12.549 1.00 51.53 87 SER A O 1
ATOM 674 N N . PHE A 1 88 ? -9.996 -6.202 14.304 1.00 52.31 88 PHE A N 1
ATOM 675 C CA . PHE A 1 88 ? -9.668 -4.874 13.786 1.00 52.31 88 PHE A CA 1
ATOM 676 C C . PHE A 1 88 ? -8.366 -4.896 12.976 1.00 52.31 88 PHE A C 1
ATOM 678 O O . PHE A 1 88 ? -8.195 -4.111 12.045 1.00 52.31 88 PHE A O 1
ATOM 685 N N . TRP A 1 89 ? -7.471 -5.833 13.298 1.00 55.78 89 TRP A N 1
ATOM 686 C CA . TRP A 1 89 ? -6.129 -5.919 12.724 1.00 55.78 89 TRP A CA 1
ATOM 687 C C . TRP A 1 89 ? -6.141 -6.363 11.259 1.00 55.78 89 TRP A C 1
ATOM 689 O O . TRP A 1 89 ? -5.476 -5.758 10.422 1.00 55.78 89 TRP A O 1
ATOM 699 N N . ILE A 1 90 ? -6.957 -7.360 10.912 1.00 56.28 90 ILE A N 1
ATOM 700 C CA . ILE A 1 90 ? -6.975 -7.935 9.557 1.00 56.28 90 ILE A CA 1
ATOM 701 C C . ILE A 1 90 ? -7.766 -7.055 8.571 1.00 56.28 90 ILE A C 1
ATOM 703 O O . ILE A 1 90 ? -7.616 -7.160 7.361 1.00 56.28 90 ILE A O 1
ATOM 707 N N . ARG A 1 91 ? -8.584 -6.109 9.039 1.00 56.53 91 ARG A N 1
ATOM 708 C CA . ARG A 1 91 ? -9.259 -5.174 8.125 1.00 56.53 91 ARG A CA 1
ATOM 709 C C . ARG A 1 91 ? -8.429 -3.932 7.787 1.00 56.53 91 ARG A C 1
ATOM 711 O O . ARG A 1 91 ? -8.633 -3.342 6.726 1.00 56.53 91 ARG A O 1
ATOM 718 N N . ALA A 1 92 ? -7.458 -3.567 8.626 1.00 62.03 92 ALA A N 1
ATOM 719 C CA . ALA A 1 92 ? -6.500 -2.503 8.327 1.00 62.03 92 ALA A CA 1
ATOM 720 C C . ALA A 1 92 ? -5.420 -2.944 7.320 1.00 62.03 92 ALA A C 1
ATOM 722 O O . ALA A 1 92 ? -4.907 -2.104 6.579 1.00 62.03 92 ALA A O 1
ATOM 723 N N . CYS A 1 93 ? -5.128 -4.246 7.203 1.00 77.75 93 CYS A N 1
ATOM 724 C CA . CYS A 1 93 ? -4.039 -4.709 6.338 1.00 77.75 93 CYS A CA 1
ATOM 725 C C . CYS A 1 93 ? -4.287 -4.455 4.841 1.00 77.75 93 CYS A C 1
ATOM 727 O O . CYS A 1 93 ? -3.333 -4.313 4.083 1.00 77.75 93 CYS A O 1
ATOM 729 N N . GLY A 1 94 ? -5.544 -4.309 4.404 1.00 77.81 94 GLY A N 1
ATOM 730 C CA . GLY A 1 94 ? -5.853 -3.874 3.037 1.00 77.81 94 GLY A CA 1
ATOM 731 C C . GLY A 1 94 ? -5.310 -2.473 2.728 1.00 77.81 94 GLY A C 1
ATOM 732 O O . GLY A 1 94 ? -4.722 -2.256 1.669 1.00 77.81 94 GLY A O 1
ATOM 733 N N . PHE A 1 95 ? -5.436 -1.543 3.679 1.00 85.25 95 PHE A N 1
ATOM 734 C CA . PHE A 1 95 ? -4.831 -0.214 3.584 1.00 85.25 95 PHE A CA 1
ATOM 735 C C . PHE A 1 95 ? -3.306 -0.292 3.633 1.00 85.25 95 PHE A C 1
ATOM 737 O O . PHE A 1 95 ? -2.643 0.322 2.801 1.00 85.25 95 PHE A O 1
ATOM 744 N N . GLU A 1 96 ? -2.750 -1.064 4.562 1.00 87.38 96 GLU A N 1
ATOM 745 C CA . GLU A 1 96 ? -1.300 -1.160 4.760 1.00 87.38 96 GLU A CA 1
ATOM 746 C C . GLU A 1 96 ? -0.595 -1.736 3.532 1.00 87.38 96 GLU A C 1
ATOM 748 O O . GLU A 1 96 ? 0.296 -1.094 2.975 1.00 87.38 96 GLU A O 1
ATOM 753 N N . VAL A 1 97 ? -1.049 -2.898 3.053 1.00 88.19 97 VAL A N 1
ATOM 754 C CA . VAL A 1 97 ? -0.485 -3.574 1.878 1.00 88.19 97 VAL A CA 1
ATOM 755 C C . VAL A 1 97 ? -0.607 -2.680 0.648 1.00 88.19 97 VAL A C 1
ATOM 757 O O . VAL A 1 97 ? 0.387 -2.438 -0.035 1.00 88.19 97 VAL A O 1
ATOM 760 N N . CYS A 1 98 ? -1.790 -2.127 0.371 1.00 88.06 98 CYS A N 1
ATOM 761 C CA . CYS A 1 98 ? -1.964 -1.286 -0.813 1.00 88.06 98 CYS A CA 1
ATOM 762 C C . CYS A 1 98 ? -1.149 0.017 -0.729 1.00 88.06 98 CYS A C 1
ATOM 764 O O . CYS A 1 98 ? -0.629 0.467 -1.747 1.00 88.06 98 CYS A O 1
ATOM 766 N N . THR A 1 99 ? -0.971 0.593 0.466 1.00 89.06 99 THR A N 1
ATOM 767 C CA . THR A 1 99 ? -0.121 1.781 0.660 1.00 89.06 99 THR A CA 1
ATOM 768 C C . THR A 1 99 ? 1.346 1.447 0.407 1.00 89.06 99 THR A C 1
ATOM 770 O O . THR A 1 99 ? 1.995 2.124 -0.386 1.00 89.06 99 THR A O 1
ATOM 773 N N . VAL A 1 100 ? 1.864 0.376 1.014 1.00 91.06 100 VAL A N 1
ATOM 774 C CA . VAL A 1 100 ? 3.265 -0.042 0.859 1.00 91.06 100 VAL A CA 1
ATOM 775 C C . VAL A 1 100 ? 3.589 -0.346 -0.604 1.00 91.06 100 VAL A C 1
ATOM 777 O O . VAL A 1 100 ? 4.566 0.173 -1.142 1.00 91.06 100 VAL A O 1
ATOM 780 N N . PHE A 1 101 ? 2.761 -1.149 -1.275 1.00 89.25 101 PHE A N 1
ATOM 781 C CA . PHE A 1 101 ? 3.021 -1.555 -2.657 1.00 89.25 101 PHE A CA 1
ATOM 782 C C . PHE A 1 101 ? 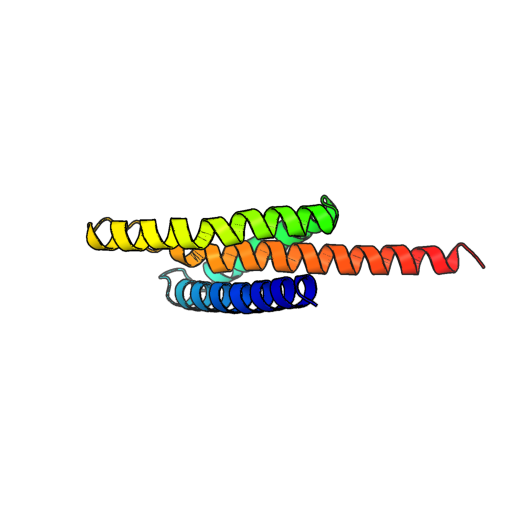2.723 -0.453 -3.676 1.00 89.25 101 PHE A C 1
ATOM 784 O O . PHE A 1 101 ? 3.446 -0.342 -4.666 1.00 89.25 101 PHE A O 1
ATOM 791 N N . GLY A 1 102 ? 1.724 0.398 -3.424 1.00 86.50 102 GLY A N 1
ATOM 792 C CA . GLY A 1 102 ? 1.477 1.589 -4.235 1.00 86.50 102 GLY A CA 1
ATOM 793 C C . GLY A 1 102 ? 2.664 2.551 -4.192 1.00 86.50 102 GLY A C 1
ATOM 794 O O . GLY A 1 102 ? 3.144 2.993 -5.236 1.00 86.50 102 GLY A O 1
ATOM 795 N N . VAL A 1 103 ? 3.204 2.802 -2.995 1.00 90.69 103 VAL A N 1
ATOM 796 C CA . VAL A 1 103 ? 4.402 3.632 -2.821 1.00 90.69 103 VAL A CA 1
ATOM 797 C C . VAL A 1 103 ? 5.634 2.970 -3.441 1.00 90.69 103 VAL A C 1
ATOM 799 O O . VAL A 1 103 ? 6.398 3.661 -4.106 1.00 90.69 103 VAL A O 1
ATOM 802 N N . ALA A 1 104 ? 5.811 1.653 -3.301 1.00 89.19 104 ALA A N 1
ATOM 803 C CA . ALA A 1 104 ? 6.922 0.929 -3.924 1.00 89.19 104 ALA A CA 1
ATOM 804 C C . ALA A 1 104 ? 6.895 0.992 -5.457 1.00 89.19 104 ALA A C 1
ATOM 806 O O . ALA A 1 104 ? 7.935 1.160 -6.096 1.00 89.19 104 ALA A O 1
ATOM 807 N N . ALA A 1 105 ? 5.711 0.881 -6.062 1.00 86.06 105 ALA A N 1
ATOM 808 C CA . ALA A 1 105 ? 5.555 1.023 -7.504 1.00 86.06 105 ALA A CA 1
ATOM 809 C C . ALA A 1 105 ? 5.865 2.459 -7.959 1.00 86.06 105 ALA A C 1
ATOM 811 O O . ALA A 1 105 ? 6.615 2.648 -8.919 1.00 86.06 105 ALA A O 1
ATOM 812 N N . ALA A 1 106 ? 5.341 3.463 -7.247 1.00 86.94 106 ALA A N 1
ATOM 813 C CA . ALA A 1 106 ? 5.575 4.873 -7.553 1.00 86.94 106 ALA A CA 1
ATOM 814 C C . ALA A 1 106 ? 7.053 5.264 -7.397 1.00 86.94 106 ALA A C 1
ATOM 816 O O . ALA A 1 106 ? 7.624 5.879 -8.296 1.00 86.94 106 ALA A O 1
ATOM 817 N N . SER A 1 107 ? 7.701 4.868 -6.298 1.00 85.75 107 SER A N 1
ATOM 818 C CA . SER A 1 107 ? 9.118 5.158 -6.060 1.00 85.75 107 SER A CA 1
ATOM 819 C C . SER A 1 107 ? 10.007 4.479 -7.100 1.00 85.75 107 SER A C 1
ATOM 821 O O . SER A 1 107 ? 10.891 5.130 -7.656 1.00 85.75 107 SER A O 1
ATOM 823 N N . ARG A 1 108 ? 9.736 3.215 -7.456 1.00 85.25 108 ARG A N 1
ATOM 824 C CA . ARG A 1 108 ? 10.487 2.519 -8.510 1.00 85.25 108 ARG A CA 1
ATOM 825 C C . ARG A 1 108 ? 10.299 3.172 -9.877 1.00 85.25 108 ARG A C 1
ATOM 827 O O . ARG A 1 108 ? 11.264 3.277 -10.633 1.00 85.25 108 ARG A O 1
ATOM 834 N N . PHE A 1 109 ? 9.083 3.612 -10.195 1.00 83.06 109 PHE A N 1
ATOM 835 C CA . PHE A 1 109 ? 8.794 4.332 -11.434 1.00 83.06 109 PHE A CA 1
ATOM 836 C C . PHE A 1 109 ? 9.566 5.656 -11.508 1.00 83.06 109 PHE A C 1
ATOM 838 O O . PHE A 1 109 ? 10.214 5.924 -12.521 1.00 83.06 109 PHE A O 1
ATOM 845 N N . LEU A 1 110 ? 9.560 6.439 -10.424 1.00 83.75 110 LEU A N 1
ATOM 846 C CA . LEU A 1 110 ? 10.310 7.694 -10.321 1.00 83.75 110 LEU A CA 1
ATOM 847 C C . LEU A 1 110 ? 11.822 7.470 -10.424 1.00 83.75 110 LEU A C 1
ATOM 849 O O . LEU A 1 110 ? 12.486 8.185 -11.167 1.00 83.75 110 LEU A O 1
ATOM 853 N N . LEU A 1 111 ? 12.363 6.450 -9.753 1.00 82.56 111 LEU A N 1
ATOM 854 C CA . LEU A 1 111 ? 13.780 6.084 -9.854 1.00 82.56 111 LEU A CA 1
ATOM 855 C C . LEU A 1 111 ? 14.163 5.642 -11.272 1.00 82.56 111 LEU A C 1
ATOM 857 O O . LEU A 1 111 ? 15.241 5.986 -11.746 1.00 82.56 111 LEU A O 1
ATOM 861 N N . GLY A 1 112 ? 13.279 4.921 -11.968 1.00 76.69 112 GLY A N 1
ATOM 862 C CA . GLY A 1 112 ? 13.477 4.561 -13.373 1.00 76.69 112 GLY A CA 1
ATOM 863 C C . GLY A 1 112 ? 13.558 5.785 -14.290 1.00 76.69 112 GLY A C 1
ATOM 864 O O . GLY A 1 112 ? 14.433 5.843 -15.150 1.00 76.69 112 GLY A O 1
ATOM 865 N N . HIS A 1 113 ? 12.703 6.789 -14.068 1.00 72.94 113 HIS A N 1
ATOM 866 C CA . HIS A 1 113 ? 12.728 8.046 -14.827 1.00 72.94 113 HIS A CA 1
ATOM 867 C C . HIS A 1 113 ? 13.933 8.917 -14.467 1.00 72.94 113 HIS A C 1
ATOM 869 O O . HIS A 1 113 ? 14.562 9.477 -15.359 1.00 72.94 113 HIS A O 1
ATOM 875 N N . ALA A 1 114 ? 14.293 8.998 -13.186 1.00 69.75 114 ALA A N 1
ATOM 876 C CA . ALA A 1 114 ? 15.470 9.731 -12.729 1.00 69.75 114 ALA A CA 1
ATOM 877 C C . ALA A 1 114 ? 16.769 9.112 -13.270 1.00 69.75 114 ALA A C 1
ATOM 879 O O . ALA A 1 114 ? 17.651 9.837 -13.720 1.00 69.75 114 ALA A O 1
ATOM 880 N N . GLY A 1 115 ? 16.866 7.779 -13.301 1.00 62.50 115 GLY A N 1
ATOM 881 C CA . GLY A 1 115 ? 17.989 7.072 -13.920 1.00 62.50 115 GLY A CA 1
ATOM 882 C C . GLY A 1 115 ? 18.071 7.292 -15.434 1.00 62.50 115 GLY A C 1
ATOM 883 O O . GLY A 1 115 ? 19.160 7.502 -15.958 1.00 62.50 115 GLY A O 1
ATOM 884 N N . ALA A 1 116 ? 16.932 7.315 -16.135 1.00 59.19 116 ALA A N 1
ATOM 885 C CA . ALA A 1 116 ? 16.883 7.633 -17.564 1.00 59.19 116 ALA A CA 1
ATOM 886 C C . ALA A 1 116 ? 17.269 9.096 -17.850 1.00 59.19 116 ALA A C 1
ATOM 888 O O . ALA A 1 116 ? 18.024 9.365 -18.781 1.00 59.19 116 ALA A O 1
ATOM 889 N N . ALA A 1 117 ? 16.810 10.039 -17.023 1.00 59.00 117 ALA A N 1
ATOM 890 C CA . ALA A 1 117 ? 17.159 11.453 -17.140 1.00 59.00 117 ALA A CA 1
ATOM 891 C C . ALA A 1 117 ? 18.643 11.723 -16.834 1.00 59.00 117 ALA A C 1
ATOM 893 O O . ALA A 1 117 ? 19.249 12.580 -17.470 1.00 59.00 117 ALA A O 1
ATOM 894 N N . ALA A 1 118 ? 19.245 10.968 -15.911 1.00 57.66 118 ALA A N 1
ATOM 895 C CA . ALA A 1 118 ? 20.668 11.059 -15.582 1.00 57.66 118 ALA A CA 1
ATOM 896 C C . ALA A 1 118 ? 21.598 10.504 -16.681 1.00 57.66 118 ALA A C 1
ATOM 898 O O . ALA A 1 118 ? 22.774 10.856 -16.708 1.00 57.66 118 ALA A O 1
ATOM 899 N N . LEU A 1 119 ? 21.086 9.675 -17.600 1.00 54.41 119 LEU A N 1
ATOM 900 C CA . LEU A 1 119 ? 21.841 9.163 -18.752 1.00 54.41 119 LEU A CA 1
ATOM 901 C C . LEU A 1 119 ? 21.879 10.144 -19.936 1.00 54.41 119 LEU A C 1
ATOM 903 O O . LEU A 1 119 ? 22.806 10.086 -20.734 1.00 54.41 119 LEU A O 1
ATOM 907 N N . LEU A 1 120 ? 20.917 11.067 -20.044 1.00 52.19 120 LEU A N 1
ATOM 908 C CA . LEU A 1 120 ? 20.869 12.073 -21.116 1.00 52.19 120 LEU A CA 1
ATOM 909 C C . LEU A 1 120 ? 22.077 13.036 -21.153 1.00 52.19 120 LEU A C 1
ATOM 911 O O . LEU A 1 120 ? 22.560 13.302 -22.251 1.00 52.19 120 LEU A O 1
ATOM 915 N N . PRO A 1 121 ? 22.615 13.546 -20.027 1.00 51.47 121 PRO A N 1
ATOM 916 C CA . PRO A 1 121 ? 23.811 14.389 -20.055 1.00 51.47 121 PRO A CA 1
ATOM 917 C C . PRO A 1 121 ? 25.126 13.620 -20.268 1.00 51.47 121 PRO A C 1
ATOM 919 O O . PRO A 1 121 ? 26.156 14.260 -20.416 1.00 51.47 121 PRO A O 1
ATOM 922 N N . ALA A 1 122 ? 25.125 12.281 -20.272 1.00 49.28 122 ALA A N 1
ATOM 923 C CA . ALA A 1 122 ? 26.334 11.472 -20.482 1.00 49.28 122 ALA A CA 1
ATOM 924 C C . ALA A 1 122 ? 26.567 11.074 -21.956 1.00 49.28 122 ALA A C 1
ATOM 926 O O . ALA A 1 122 ? 27.556 10.410 -22.258 1.00 49.28 122 ALA A O 1
ATOM 927 N N . VAL A 1 123 ? 25.642 11.430 -22.856 1.00 49.34 123 VAL A N 1
ATOM 928 C CA . VAL A 1 123 ? 25.664 11.063 -24.288 1.00 49.34 123 VAL A CA 1
ATOM 929 C C . VAL A 1 123 ? 25.877 12.287 -25.202 1.00 49.34 123 VAL A C 1
ATOM 931 O O . VAL A 1 123 ? 26.058 12.118 -26.405 1.00 49.34 123 VAL A O 1
ATOM 934 N N . ASN A 1 124 ? 25.917 13.498 -24.637 1.00 42.19 124 ASN A N 1
ATOM 935 C CA . ASN A 1 124 ? 26.307 14.739 -25.323 1.00 42.19 124 ASN A CA 1
ATOM 936 C C . ASN A 1 124 ? 27.687 15.203 -24.856 1.00 42.19 124 ASN A C 1
ATOM 938 O O . ASN A 1 124 ? 28.352 15.899 -25.652 1.00 42.19 124 ASN A O 1
#

Sequence (124 aa):
MFESLVRITTIVGAGVVWFSGFRLFLRSDLSRTRKVGWTAFLVLIGIGIGVVLPLSQVWTKFLLLIVILPALGLADVLLLRSGRGLSFWIRACGFEVCTVFGVAAASRFLLGHAGAAALLPAVN

pLDDT: mean 77.88, std 12.1, range [42.19, 91.88]

Foldseek 3Di:
DVVVVVVVVLVVLLVVLQVQLVVLLVVDPDDPVVSVVLLVVLLVLLLVLLVPDALVVLVVVLVVVSVCLVVLLVVLVVVVVVVPPPNSVSSNVSNSSSSSSVSSNVNNVVVVVVVVVVVVVVVD

Secondary structure (DSSP, 8-state):
-HHHHHHHHHHHHHHHHHHHHHHHHHHSS--HHHHHHHHHHHHHHHHHHHHHS-HHHHHHHHHHHHHHHHHHHHHHHHHHHTT-TTTTHHHHHHHHHHHHHHHHHHHHHHHHHHHHHHHGGG--

Radius of gyration: 17.49 Å; chains: 1; bounding box: 45×31×45 Å